Protein AF-A0A7J7MX94-F1 (afdb_monomer_lite)

InterPro domains:
  IPR004367 Cyclin, C-terminal domain [PF02984] (16-110)
  IPR004367 Cyclin, C-terminal domain [SM01332] (16-126)

Organism: NCBI:txid39325

pLDDT: mean 78.27, std 12.72, range [40.66, 96.75]

Sequence (127 aa):
MKLLVLSTLKWRMRVVTPFTFMDYFFRKNNDDLPPPSSQISRLVEFILRLTRGIEYLEFKPSEIAAAVSISVIRETNLDKYEPYFIKNVQKERVFKYLELIHELQRSAAVQSVPQNPIEVLDVSCLS

Foldseek 3Di:
DVVVVCVVCVVPPPDDALVNCQLVLQCLVVVNDGDDPVLVVQLVVLSVLLVVDPVSVVDDSPLSSNLSSCVSVVDPPCVSCVVVCVPPNPPVSSVVVNVVSVVSVVVVVVDPDDPDPVSVVVNVVVD

Structure (mmCIF, N/CA/C/O backbone):
data_AF-A0A7J7MX94-F1
#
_entry.id   AF-A0A7J7MX94-F1
#
loop_
_atom_site.group_PDB
_atom_site.id
_atom_site.type_symbol
_atom_site.label_atom_id
_atom_site.label_alt_id
_atom_site.label_comp_id
_atom_site.label_asym_id
_atom_site.label_entity_id
_atom_site.label_seq_id
_atom_site.pdbx_PDB_ins_code
_atom_site.Cartn_x
_atom_site.Cartn_y
_atom_site.Cartn_z
_atom_site.occupancy
_atom_site.B_iso_or_equiv
_atom_site.auth_seq_id
_atom_site.auth_comp_id
_atom_site.auth_asym_id
_atom_site.auth_atom_id
_atom_site.pdbx_PDB_model_num
ATOM 1 N N . MET A 1 1 ? -25.056 -8.249 11.667 1.00 88.38 1 MET A N 1
ATOM 2 C CA . MET A 1 1 ? -23.690 -7.745 11.384 1.00 88.38 1 MET A CA 1
ATOM 3 C C . MET A 1 1 ? -23.518 -7.188 9.965 1.00 88.38 1 MET A C 1
ATOM 5 O O . MET A 1 1 ? -23.111 -6.043 9.860 1.00 88.38 1 MET A O 1
ATOM 9 N N . LYS A 1 2 ? -23.875 -7.903 8.879 1.00 93.69 2 LYS A N 1
ATOM 10 C CA . LYS A 1 2 ? -23.723 -7.395 7.488 1.00 93.69 2 LYS A CA 1
ATOM 11 C C . LYS A 1 2 ? -24.360 -6.014 7.239 1.00 93.69 2 LYS A C 1
ATOM 13 O O . LYS A 1 2 ? -23.679 -5.108 6.777 1.00 93.69 2 LYS A O 1
ATOM 18 N N . LEU A 1 3 ? -25.636 -5.838 7.593 1.00 95.81 3 LEU A N 1
ATOM 19 C CA . LEU A 1 3 ? -26.350 -4.562 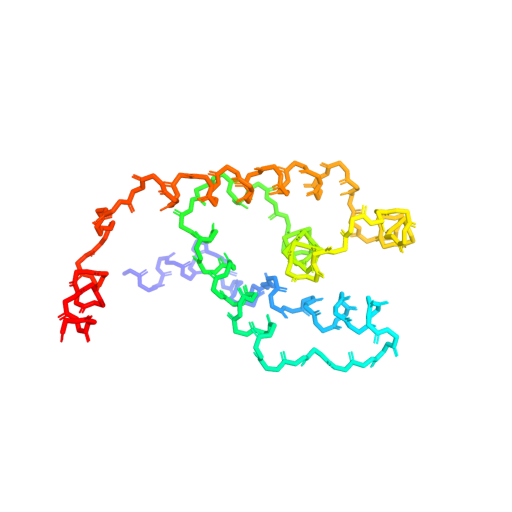7.412 1.00 95.81 3 LEU A CA 1
ATOM 20 C C . LEU A 1 3 ? -25.749 -3.408 8.224 1.00 95.81 3 LEU A C 1
ATOM 22 O O . LEU A 1 3 ? -25.738 -2.286 7.736 1.00 95.81 3 LEU A O 1
ATOM 26 N N . LEU A 1 4 ? -25.218 -3.693 9.417 1.00 96.75 4 LEU A N 1
ATOM 27 C CA . LEU A 1 4 ? -24.551 -2.697 10.259 1.00 96.75 4 LEU A CA 1
ATOM 28 C C . LEU A 1 4 ? -23.264 -2.189 9.597 1.00 96.75 4 LEU A C 1
ATOM 30 O O . LEU A 1 4 ? -23.039 -0.992 9.539 1.00 96.75 4 LEU A O 1
ATOM 34 N N . VAL A 1 5 ? -22.450 -3.082 9.027 1.00 94.81 5 VAL A N 1
ATOM 35 C CA . VAL A 1 5 ? -21.238 -2.681 8.289 1.00 94.81 5 VAL A CA 1
ATOM 36 C C . VAL A 1 5 ? -21.598 -1.832 7.066 1.00 94.81 5 VAL A C 1
ATOM 38 O O . VAL A 1 5 ? -21.006 -0.777 6.849 1.00 94.81 5 VAL A O 1
ATOM 41 N N . LEU A 1 6 ? -22.600 -2.257 6.288 1.00 95.81 6 LEU A N 1
ATOM 42 C CA . LEU A 1 6 ? -23.056 -1.525 5.101 1.00 95.81 6 LEU A CA 1
ATOM 43 C C . LEU A 1 6 ? -23.609 -0.141 5.455 1.00 95.81 6 LEU A C 1
ATOM 45 O O . LEU A 1 6 ? -23.285 0.833 4.775 1.00 95.81 6 LEU A O 1
ATOM 49 N N . SER A 1 7 ? -24.402 -0.034 6.522 1.00 95.88 7 SER A N 1
ATOM 50 C CA . SER A 1 7 ? -24.944 1.247 6.972 1.00 95.88 7 SER A CA 1
ATOM 51 C C . SER A 1 7 ? -23.851 2.167 7.521 1.00 95.88 7 SER A C 1
ATOM 53 O O . SER A 1 7 ? -23.809 3.334 7.132 1.00 95.88 7 SER A O 1
ATOM 55 N N . THR A 1 8 ? -22.912 1.651 8.326 1.00 96.62 8 THR A N 1
ATOM 56 C CA . THR A 1 8 ? -21.757 2.410 8.839 1.00 96.62 8 THR A CA 1
ATOM 57 C C . THR A 1 8 ? -20.884 2.953 7.707 1.00 96.62 8 THR A C 1
ATOM 59 O O . THR A 1 8 ? -20.514 4.126 7.721 1.00 96.62 8 THR A O 1
ATOM 62 N N . LEU A 1 9 ? -20.609 2.144 6.678 1.00 94.00 9 LEU A N 1
ATOM 63 C CA . LEU A 1 9 ? -19.861 2.570 5.489 1.00 94.00 9 LEU A CA 1
ATOM 64 C C . LEU A 1 9 ? -20.695 3.418 4.515 1.00 94.00 9 LEU A C 1
ATOM 66 O O . LEU A 1 9 ? -20.195 3.804 3.457 1.00 94.00 9 LEU A O 1
ATOM 70 N N . LYS A 1 10 ? -21.964 3.713 4.829 1.00 96.19 10 LYS A N 1
ATOM 71 C CA . LYS A 1 10 ? -22.902 4.432 3.949 1.00 96.19 10 LYS A CA 1
ATOM 72 C C . LYS A 1 10 ? -22.985 3.801 2.555 1.00 96.19 10 LYS A C 1
ATOM 74 O O . LYS A 1 10 ? -23.015 4.509 1.551 1.00 96.19 10 LYS A O 1
ATOM 79 N N . TRP A 1 11 ? -22.954 2.469 2.501 1.00 94.88 11 TRP A N 1
ATOM 80 C CA . TRP A 1 11 ? -22.959 1.661 1.277 1.00 94.88 11 TRP A CA 1
ATOM 81 C C . TRP A 1 11 ? -21.780 1.922 0.321 1.00 94.88 11 TRP A C 1
ATOM 83 O O . TRP A 1 11 ? -21.799 1.488 -0.832 1.00 94.88 11 TRP A O 1
ATOM 93 N N . ARG A 1 12 ? -20.709 2.580 0.786 1.00 93.38 12 ARG A N 1
ATOM 94 C CA . ARG A 1 12 ? -19.496 2.861 0.000 1.00 93.38 12 ARG A CA 1
ATOM 95 C C . ARG A 1 12 ? -18.588 1.632 -0.071 1.00 93.38 12 ARG A C 1
ATOM 97 O O . ARG A 1 12 ? -17.506 1.605 0.499 1.00 93.38 12 ARG A O 1
ATOM 104 N N . MET A 1 13 ? -19.036 0.614 -0.800 1.00 90.75 13 MET A N 1
ATOM 105 C CA . MET A 1 13 ? -18.325 -0.666 -0.947 1.00 90.75 13 MET A CA 1
ATOM 106 C C . MET A 1 13 ? -17.208 -0.640 -1.998 1.00 90.75 13 MET A C 1
ATOM 108 O O . MET A 1 13 ? -16.427 -1.581 -2.098 1.00 90.75 13 MET A O 1
ATOM 112 N N . ARG A 1 14 ? -17.117 0.436 -2.788 1.00 89.12 14 ARG A N 1
ATOM 113 C CA . ARG A 1 14 ? -16.042 0.650 -3.765 1.00 89.12 14 ARG A CA 1
ATOM 114 C C . ARG A 1 14 ? -14.878 1.378 -3.102 1.00 89.12 14 ARG A C 1
ATOM 116 O O . ARG A 1 14 ? -14.735 2.589 -3.251 1.00 89.12 14 ARG A O 1
ATOM 123 N N . VAL A 1 15 ? -14.084 0.639 -2.337 1.00 86.88 15 VAL A N 1
ATOM 124 C CA . VAL A 1 15 ? -12.868 1.170 -1.714 1.00 86.88 15 VAL A CA 1
ATOM 125 C C . VAL A 1 15 ? -11.712 1.055 -2.701 1.00 86.88 15 VAL A C 1
ATOM 127 O O . VAL A 1 15 ? -11.507 0.009 -3.316 1.00 86.88 15 VAL A O 1
ATOM 130 N N . VAL A 1 16 ? -10.960 2.142 -2.860 1.00 90.50 16 VAL A N 1
ATOM 131 C CA . VAL A 1 16 ? -9.706 2.128 -3.617 1.00 90.50 16 VAL A CA 1
ATOM 132 C C . VAL A 1 16 ? -8.643 1.469 -2.748 1.00 90.50 16 VAL A C 1
ATOM 134 O O . VAL A 1 16 ? -8.478 1.835 -1.587 1.00 90.50 16 VAL A O 1
ATOM 137 N N . THR A 1 17 ? -7.923 0.502 -3.303 1.00 90.62 17 THR A N 1
ATOM 138 C CA . THR A 1 17 ? -6.873 -0.232 -2.589 1.00 90.62 17 THR A CA 1
ATOM 139 C C . THR A 1 17 ? -5.507 0.098 -3.190 1.00 90.62 17 THR A C 1
ATOM 141 O O . THR A 1 17 ? -5.448 0.605 -4.315 1.00 90.62 17 THR A O 1
ATOM 144 N N . PRO A 1 18 ? -4.387 -0.171 -2.491 1.00 90.69 18 PRO A N 1
ATOM 145 C CA . PRO A 1 18 ? -3.066 0.103 -3.057 1.00 90.69 18 PRO A CA 1
ATOM 146 C C . PRO A 1 18 ? -2.833 -0.662 -4.371 1.00 90.69 18 PRO A C 1
ATOM 148 O O . PRO A 1 18 ? -2.151 -0.167 -5.267 1.00 90.69 18 PRO A O 1
ATOM 151 N N . PHE A 1 19 ? -3.499 -1.814 -4.543 1.00 89.38 19 PHE A N 1
ATOM 152 C CA . PHE A 1 19 ? -3.470 -2.604 -5.774 1.00 89.38 19 PHE A CA 1
ATOM 153 C C . PHE A 1 19 ? -3.915 -1.814 -7.014 1.00 89.38 19 PHE A C 1
ATOM 155 O O . PHE A 1 19 ? -3.405 -2.059 -8.102 1.00 89.38 19 PHE A O 1
ATOM 162 N N . THR A 1 20 ? -4.800 -0.824 -6.858 1.00 90.06 20 THR A N 1
ATOM 163 C CA . THR A 1 20 ? -5.272 0.026 -7.963 1.00 90.06 20 THR A CA 1
ATOM 164 C C . THR A 1 20 ? -4.161 0.886 -8.574 1.00 90.06 20 THR A C 1
ATOM 166 O O . THR A 1 20 ? -4.231 1.223 -9.751 1.00 90.06 20 THR A O 1
ATOM 169 N N . PHE A 1 21 ? -3.130 1.236 -7.802 1.00 87.88 21 PHE A N 1
ATOM 170 C CA . PHE A 1 21 ? -2.055 2.129 -8.247 1.00 87.88 21 PHE A CA 1
ATOM 171 C C . PHE A 1 21 ? -0.769 1.399 -8.645 1.00 87.88 21 PHE A C 1
ATOM 173 O O . PHE A 1 21 ? 0.151 2.021 -9.170 1.00 87.88 21 PHE A O 1
ATOM 180 N N . MET A 1 22 ? -0.689 0.091 -8.402 1.00 83.75 22 MET A N 1
ATOM 181 C CA . MET A 1 22 ? 0.529 -0.684 -8.626 1.00 83.75 22 MET A CA 1
ATOM 182 C C . MET A 1 22 ? 1.039 -0.625 -10.060 1.00 83.75 22 MET A C 1
ATOM 184 O O . MET A 1 22 ? 2.222 -0.381 -10.263 1.00 83.75 22 MET A O 1
ATOM 188 N N . ASP A 1 23 ? 0.167 -0.856 -11.043 1.00 82.56 23 ASP A N 1
ATOM 189 C CA . ASP A 1 23 ? 0.571 -0.915 -12.453 1.00 82.56 23 ASP A CA 1
ATOM 190 C C . ASP A 1 23 ? 1.175 0.421 -12.908 1.00 82.56 23 ASP A C 1
ATOM 192 O O . ASP A 1 23 ? 2.214 0.442 -13.564 1.00 82.56 23 ASP A O 1
ATOM 196 N N . TYR A 1 24 ? 0.593 1.537 -12.451 1.00 84.94 24 TYR A N 1
ATOM 197 C CA . TYR A 1 24 ? 1.127 2.876 -12.692 1.00 84.94 24 TYR A CA 1
ATOM 198 C C . TYR A 1 24 ? 2.545 3.028 -12.136 1.00 84.94 24 TYR A C 1
ATOM 200 O O . TYR A 1 24 ? 3.447 3.426 -12.869 1.00 84.94 24 TYR A O 1
ATOM 208 N N . PHE A 1 25 ? 2.754 2.705 -10.855 1.00 81.62 25 PHE A N 1
ATOM 209 C CA . PHE A 1 25 ? 4.071 2.861 -10.244 1.00 81.62 25 PHE A CA 1
ATOM 210 C C . PHE A 1 25 ? 5.086 1.891 -10.853 1.00 81.62 25 PHE A C 1
ATOM 212 O O . PHE A 1 25 ? 6.185 2.313 -11.181 1.00 81.62 25 PHE A O 1
ATOM 219 N N . PHE A 1 26 ? 4.730 0.632 -11.102 1.00 77.75 26 PHE A N 1
ATOM 220 C CA . PHE A 1 26 ? 5.652 -0.338 -11.691 1.00 77.75 26 PHE A CA 1
ATOM 221 C C . PHE A 1 26 ? 6.094 0.009 -13.107 1.00 77.75 26 PHE A C 1
ATOM 223 O O . PHE A 1 26 ? 7.293 -0.010 -13.370 1.00 77.75 26 PHE A O 1
ATOM 230 N N . ARG A 1 27 ? 5.158 0.319 -14.010 1.00 79.06 27 ARG A N 1
ATOM 231 C CA . ARG A 1 27 ? 5.492 0.654 -15.402 1.00 79.06 27 ARG A CA 1
ATOM 232 C C . ARG A 1 27 ? 6.381 1.873 -15.461 1.00 79.06 27 ARG A C 1
ATOM 234 O O . ARG A 1 27 ? 7.437 1.856 -16.079 1.00 79.06 27 ARG A O 1
ATOM 241 N N . LYS A 1 28 ? 5.994 2.905 -14.723 1.00 76.56 28 LYS A N 1
ATOM 242 C CA . LYS A 1 28 ? 6.730 4.157 -14.701 1.00 76.56 28 LYS A CA 1
ATOM 243 C C . LYS A 1 28 ? 8.161 3.962 -14.161 1.00 76.56 28 LYS A C 1
ATOM 245 O O . LYS A 1 28 ? 9.074 4.635 -14.632 1.00 76.56 28 LYS A O 1
ATOM 250 N N . ASN A 1 29 ? 8.370 2.992 -13.263 1.00 69.69 29 ASN A N 1
ATOM 251 C CA . ASN A 1 29 ? 9.682 2.655 -12.699 1.00 69.69 29 ASN A CA 1
ATOM 252 C C . ASN A 1 29 ? 10.555 1.750 -13.592 1.00 69.69 29 ASN A C 1
ATOM 254 O O . ASN A 1 29 ? 11.780 1.792 -13.455 1.00 69.69 29 ASN A O 1
ATOM 258 N N . ASN A 1 30 ? 9.938 0.938 -14.457 1.00 71.75 30 ASN A N 1
ATOM 259 C CA . ASN A 1 30 ? 10.579 -0.106 -15.266 1.00 71.75 30 ASN A CA 1
ATOM 260 C C . ASN A 1 30 ? 10.496 0.190 -16.779 1.00 71.75 30 ASN A C 1
ATOM 262 O O . ASN A 1 30 ? 10.237 -0.722 -17.558 1.00 71.75 30 ASN A O 1
ATOM 266 N N . ASP A 1 31 ? 10.664 1.445 -17.205 1.00 74.88 31 ASP A N 1
ATOM 267 C CA . ASP A 1 31 ? 10.634 1.838 -18.629 1.00 74.88 31 ASP A CA 1
ATOM 268 C C . ASP A 1 31 ? 9.385 1.326 -19.382 1.00 74.88 31 ASP A C 1
ATOM 270 O O . ASP A 1 31 ? 9.456 0.792 -20.487 1.00 74.88 31 ASP A O 1
ATOM 274 N N . ASP A 1 32 ? 8.224 1.448 -18.736 1.00 76.44 32 ASP A N 1
ATOM 275 C CA . ASP A 1 32 ? 6.902 0.987 -19.180 1.00 76.44 32 ASP A CA 1
ATOM 276 C C . ASP A 1 32 ? 6.734 -0.538 -19.339 1.00 76.44 32 ASP A C 1
ATOM 278 O O . ASP A 1 32 ? 5.660 -1.019 -19.733 1.00 76.44 32 ASP A O 1
ATOM 282 N N . LEU A 1 33 ? 7.737 -1.322 -18.931 1.00 78.69 33 LEU A N 1
ATOM 283 C CA . LEU A 1 33 ? 7.646 -2.776 -18.874 1.00 78.69 33 LEU A CA 1
ATOM 284 C C . LEU A 1 33 ? 6.744 -3.228 -17.715 1.00 78.69 33 LEU A C 1
ATOM 286 O O . LEU A 1 33 ? 6.776 -2.659 -16.617 1.00 78.69 33 LEU A O 1
ATOM 290 N N . PRO A 1 34 ? 5.932 -4.278 -17.928 1.00 75.75 34 PRO A N 1
ATOM 291 C CA . PRO A 1 34 ? 5.153 -4.868 -16.853 1.00 75.75 34 PRO A CA 1
ATOM 292 C C . PRO A 1 34 ? 6.081 -5.511 -15.807 1.00 75.75 34 PRO A C 1
ATOM 294 O O . PRO A 1 34 ? 7.123 -6.068 -16.164 1.00 75.75 34 PRO A O 1
ATOM 297 N N . PRO A 1 35 ? 5.705 -5.490 -14.518 1.00 75.12 35 PRO A N 1
ATOM 298 C CA . PRO A 1 35 ? 6.492 -6.146 -13.485 1.00 75.12 35 PRO A CA 1
ATOM 299 C C . PRO A 1 35 ? 6.510 -7.673 -13.688 1.00 75.12 35 PRO A C 1
ATOM 301 O O . PRO A 1 35 ? 5.483 -8.259 -14.045 1.00 75.12 35 PRO A O 1
ATOM 304 N N . PRO A 1 36 ? 7.639 -8.353 -13.409 1.00 81.88 36 PRO A N 1
ATOM 305 C CA . PRO A 1 36 ? 7.683 -9.806 -13.330 1.00 81.88 36 PRO A CA 1
ATOM 306 C C . PRO A 1 36 ? 6.687 -10.327 -12.287 1.00 81.88 36 PRO A C 1
ATOM 308 O O . PRO A 1 36 ? 6.472 -9.703 -11.243 1.00 81.88 36 PRO A O 1
ATOM 311 N N . SER A 1 37 ? 6.147 -11.527 -12.511 1.00 82.69 37 SER A N 1
ATOM 312 C CA . SER A 1 37 ? 5.211 -12.177 -11.580 1.00 82.69 37 SER A CA 1
ATOM 313 C C . SER A 1 37 ? 5.770 -12.304 -10.158 1.00 82.69 37 SER A C 1
ATOM 315 O O . SER A 1 37 ? 5.039 -12.112 -9.191 1.00 82.69 37 SER A O 1
ATOM 317 N N . SER A 1 38 ? 7.077 -12.539 -10.013 1.00 82.62 38 SER A N 1
ATOM 318 C CA . SER A 1 38 ? 7.759 -12.605 -8.715 1.00 82.62 38 SER A CA 1
ATOM 319 C C . SER A 1 38 ? 7.723 -11.280 -7.943 1.00 82.62 38 SER A C 1
ATOM 321 O O . SER A 1 38 ? 7.568 -11.287 -6.721 1.00 82.62 38 SER A O 1
ATOM 323 N N . GLN A 1 39 ? 7.819 -10.139 -8.634 1.00 81.25 39 GLN A N 1
ATOM 324 C CA . GLN A 1 39 ? 7.702 -8.818 -8.010 1.00 81.25 39 GLN A CA 1
ATOM 325 C C . GLN A 1 39 ? 6.262 -8.528 -7.592 1.00 81.25 39 GLN A C 1
ATOM 327 O O . GLN A 1 39 ? 6.051 -7.995 -6.504 1.00 81.25 39 GLN A O 1
ATOM 332 N N . ILE A 1 40 ? 5.279 -8.928 -8.407 1.00 83.44 40 ILE A N 1
ATOM 333 C CA . ILE A 1 40 ? 3.858 -8.807 -8.057 1.00 83.44 40 ILE A CA 1
ATOM 334 C C . ILE A 1 40 ? 3.557 -9.618 -6.794 1.00 83.44 40 ILE A C 1
ATOM 336 O O . ILE A 1 40 ? 2.995 -9.068 -5.851 1.00 83.44 40 ILE A O 1
ATOM 340 N N . SER A 1 41 ? 3.968 -10.889 -6.732 1.00 84.62 41 SER A N 1
ATOM 341 C CA . SER A 1 41 ? 3.735 -11.741 -5.557 1.00 84.62 41 SER A CA 1
ATOM 342 C C . SER A 1 41 ? 4.348 -11.148 -4.291 1.00 84.62 41 SER A C 1
ATOM 344 O O . SER A 1 41 ? 3.678 -11.051 -3.264 1.00 84.62 41 SER A O 1
ATOM 346 N N . ARG A 1 42 ? 5.597 -10.675 -4.377 1.00 83.12 42 ARG A N 1
ATOM 347 C CA . ARG A 1 42 ? 6.284 -10.035 -3.250 1.00 83.12 42 ARG A CA 1
ATOM 348 C C . ARG A 1 42 ? 5.587 -8.748 -2.816 1.00 83.12 42 ARG A C 1
ATOM 350 O O . ARG A 1 42 ? 5.493 -8.469 -1.626 1.00 83.12 42 ARG A O 1
ATOM 357 N N . LEU A 1 43 ? 5.072 -7.972 -3.765 1.00 85.12 43 LEU A N 1
ATOM 358 C CA . LEU A 1 43 ? 4.320 -6.762 -3.463 1.00 85.12 43 LEU A CA 1
ATOM 359 C C . LEU A 1 43 ? 3.004 -7.088 -2.741 1.00 85.12 43 LEU A C 1
ATOM 361 O O . LEU A 1 43 ? 2.707 -6.489 -1.707 1.00 85.12 43 LEU A O 1
ATOM 365 N N . VAL A 1 44 ? 2.239 -8.052 -3.257 1.00 87.38 44 VAL A N 1
ATOM 366 C CA . VAL A 1 44 ? 0.988 -8.518 -2.640 1.00 87.38 44 VAL A CA 1
ATOM 367 C C . VAL A 1 44 ? 1.244 -8.966 -1.202 1.00 87.38 44 VAL A C 1
ATOM 369 O O . VAL A 1 44 ? 0.520 -8.544 -0.303 1.00 87.38 44 VAL A O 1
ATOM 372 N N . GLU A 1 45 ? 2.300 -9.749 -0.970 1.00 85.06 45 GLU A N 1
ATOM 373 C CA . GLU A 1 45 ? 2.707 -10.169 0.372 1.00 85.06 45 GLU A CA 1
ATOM 374 C C . GLU A 1 45 ? 2.972 -8.962 1.285 1.00 85.06 45 GLU A C 1
ATOM 376 O O . GLU A 1 45 ? 2.437 -8.901 2.393 1.00 85.06 45 GLU A O 1
ATOM 381 N N . PHE A 1 46 ? 3.728 -7.963 0.810 1.00 83.44 46 PHE A N 1
ATOM 382 C CA . PHE A 1 46 ? 3.985 -6.744 1.578 1.00 83.44 46 PHE A CA 1
ATOM 383 C C . PHE A 1 46 ? 2.697 -6.017 1.952 1.00 83.44 46 PHE A C 1
ATOM 385 O O . PHE A 1 46 ? 2.494 -5.732 3.130 1.00 83.44 46 PHE A O 1
ATOM 392 N N . ILE A 1 47 ? 1.801 -5.755 0.994 1.00 87.38 47 ILE A N 1
ATOM 393 C CA . ILE A 1 47 ? 0.531 -5.074 1.292 1.00 87.38 47 ILE A CA 1
ATOM 394 C C . ILE A 1 47 ? -0.266 -5.867 2.329 1.00 87.38 47 ILE A C 1
ATOM 396 O O . ILE A 1 47 ? -0.761 -5.280 3.287 1.00 87.38 47 ILE A O 1
ATOM 400 N N . LEU A 1 48 ? -0.378 -7.188 2.175 1.00 85.69 48 LEU A N 1
ATOM 401 C CA . LEU A 1 48 ? -1.150 -8.017 3.101 1.00 85.69 48 LEU A CA 1
ATOM 402 C C . LEU A 1 48 ? -0.573 -7.985 4.520 1.00 85.69 48 LEU A C 1
ATOM 404 O O . LEU A 1 48 ? -1.329 -7.863 5.485 1.00 85.69 48 LEU A O 1
ATOM 408 N N . ARG A 1 49 ? 0.754 -8.022 4.667 1.00 80.31 49 ARG A N 1
ATOM 409 C CA . ARG A 1 49 ? 1.411 -7.903 5.978 1.00 80.31 49 ARG A CA 1
ATOM 410 C C . ARG A 1 49 ? 1.158 -6.536 6.610 1.00 80.31 49 ARG A C 1
ATOM 412 O O . ARG A 1 49 ? 0.857 -6.464 7.797 1.00 80.31 49 ARG A O 1
ATOM 419 N N . LEU A 1 50 ? 1.188 -5.478 5.807 1.00 76.00 50 LEU A N 1
ATOM 420 C CA . LEU A 1 50 ? 0.951 -4.105 6.253 1.00 76.00 50 LEU A CA 1
ATOM 421 C C . LEU A 1 50 ? -0.532 -3.834 6.555 1.00 76.00 50 LEU A C 1
ATOM 423 O O . LEU A 1 50 ? -0.848 -2.993 7.378 1.00 76.00 50 LEU A O 1
ATOM 427 N N . THR A 1 51 ? -1.488 -4.571 5.984 1.00 74.56 51 THR A N 1
ATOM 428 C CA . THR A 1 51 ? -2.911 -4.400 6.355 1.00 74.56 51 THR A CA 1
ATOM 429 C C . THR A 1 51 ? -3.258 -4.869 7.775 1.00 74.56 51 THR A C 1
ATOM 431 O O . THR A 1 51 ? -4.389 -4.675 8.216 1.00 74.56 51 THR A O 1
ATOM 434 N N . ARG A 1 52 ? -2.310 -5.479 8.501 1.00 75.38 52 ARG A N 1
ATOM 435 C CA . ARG A 1 52 ? -2.530 -6.012 9.855 1.00 75.38 52 ARG A CA 1
ATOM 436 C C . ARG A 1 52 ? -2.409 -4.961 10.965 1.00 75.38 52 ARG A C 1
ATOM 438 O O . ARG A 1 52 ? -2.958 -5.182 12.040 1.00 75.38 52 ARG A O 1
ATOM 445 N N . GLY A 1 53 ? -1.723 -3.845 10.719 1.00 78.25 53 GLY A N 1
ATOM 446 C CA . GLY A 1 53 ? -1.533 -2.780 11.708 1.00 78.25 53 GLY A CA 1
ATOM 447 C C . GLY A 1 53 ? -2.456 -1.580 11.494 1.00 78.25 53 GLY A C 1
ATOM 448 O O . GLY A 1 53 ? -2.813 -1.229 10.367 1.00 78.25 53 GLY A O 1
ATOM 449 N N . ILE A 1 54 ? -2.838 -0.921 12.584 1.00 82.69 54 ILE A N 1
ATOM 450 C CA . ILE A 1 54 ? -3.640 0.312 12.530 1.00 82.69 54 ILE A CA 1
ATOM 451 C C . ILE A 1 54 ? -2.795 1.524 12.122 1.00 82.69 54 ILE A C 1
ATOM 453 O O . ILE A 1 54 ? -3.321 2.481 11.559 1.00 82.69 54 ILE A O 1
ATOM 457 N N . GLU A 1 55 ? -1.485 1.464 12.351 1.00 80.56 55 GLU A N 1
ATOM 458 C CA . GLU A 1 55 ? -0.495 2.475 11.990 1.00 80.56 55 GLU A CA 1
ATOM 459 C C . GLU A 1 55 ? -0.460 2.740 10.477 1.00 80.56 55 GLU A C 1
ATOM 461 O O . GLU A 1 55 ? -0.199 3.857 10.035 1.00 80.56 55 GLU A O 1
ATOM 466 N N . TYR A 1 56 ? -0.826 1.743 9.669 1.00 80.88 56 TYR A N 1
ATOM 467 C CA . TYR A 1 56 ? -0.844 1.858 8.214 1.00 80.88 56 TYR A CA 1
ATOM 468 C C . TYR A 1 56 ? -2.127 2.512 7.678 1.00 80.88 56 TYR A C 1
ATOM 470 O O . TYR A 1 56 ? -2.148 2.950 6.528 1.00 80.88 56 TYR A O 1
ATOM 478 N N . LEU A 1 57 ? -3.180 2.641 8.500 1.00 84.75 57 LEU A N 1
ATOM 479 C CA . LEU A 1 57 ? -4.432 3.316 8.121 1.00 84.75 57 LEU A CA 1
ATOM 480 C C . LEU A 1 57 ? -4.270 4.835 7.992 1.00 84.75 57 LEU A C 1
ATOM 482 O O . LEU A 1 57 ? -5.115 5.491 7.384 1.00 84.75 57 LEU A O 1
ATOM 486 N N . GLU A 1 58 ? -3.185 5.399 8.532 1.00 88.69 58 GLU A N 1
ATOM 487 C CA . GLU A 1 58 ? -2.850 6.811 8.353 1.00 88.69 58 GLU A CA 1
ATOM 488 C C . GLU A 1 58 ? -2.550 7.137 6.879 1.00 88.69 58 GLU A C 1
ATOM 490 O O . GLU A 1 58 ? -2.660 8.296 6.477 1.00 88.69 58 GLU A O 1
ATOM 495 N N . PHE A 1 59 ? -2.178 6.146 6.061 1.00 90.12 59 PHE A N 1
ATOM 496 C CA . PHE A 1 59 ? -1.670 6.329 4.701 1.00 90.12 59 PHE A CA 1
ATOM 497 C C . PHE A 1 59 ? -2.738 6.124 3.625 1.00 90.12 59 PHE A C 1
ATOM 499 O O . PHE A 1 59 ? -3.606 5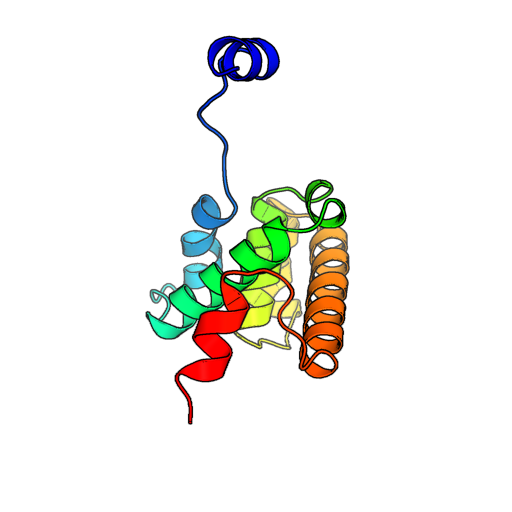.256 3.712 1.00 90.12 59 PHE A O 1
ATOM 506 N N . LYS A 1 60 ? -2.676 6.932 2.564 1.00 90.62 60 LYS A N 1
ATOM 507 C CA . LYS A 1 60 ? -3.546 6.785 1.398 1.00 90.62 60 LYS A CA 1
ATOM 508 C C . LYS A 1 60 ? -3.103 5.569 0.586 1.00 90.62 60 LYS A C 1
ATOM 510 O O . LYS A 1 60 ? -1.903 5.329 0.454 1.00 90.62 60 LYS A O 1
ATOM 515 N N . PRO A 1 61 ? -4.034 4.875 -0.088 1.00 90.12 61 PRO A N 1
ATOM 516 C CA . PRO A 1 61 ? -3.691 3.756 -0.960 1.00 90.12 61 PRO A CA 1
ATOM 517 C C . PRO A 1 61 ? -2.610 4.069 -2.012 1.00 90.12 61 PRO A C 1
ATOM 519 O O . PRO A 1 61 ? -1.794 3.203 -2.315 1.00 90.12 61 PRO A O 1
ATOM 522 N N . SER A 1 62 ? -2.564 5.298 -2.541 1.00 90.88 62 SER A N 1
ATOM 523 C CA . SER A 1 62 ? -1.541 5.733 -3.503 1.00 90.88 62 SER A CA 1
ATOM 524 C C . SER A 1 62 ? -0.146 5.888 -2.888 1.00 90.88 62 SER A C 1
ATOM 526 O O . SER A 1 62 ? 0.839 5.539 -3.529 1.00 90.88 62 SER A O 1
ATOM 528 N N . GLU A 1 63 ? -0.056 6.375 -1.648 1.00 90.75 63 GLU A N 1
ATOM 529 C CA . GLU A 1 63 ? 1.206 6.509 -0.904 1.00 90.75 63 GLU A CA 1
ATOM 530 C C . GLU A 1 63 ? 1.774 5.133 -0.555 1.00 90.75 63 GLU A C 1
ATOM 532 O O . GLU A 1 63 ? 2.957 4.882 -0.774 1.00 90.75 63 GLU A O 1
ATOM 537 N N . ILE A 1 64 ? 0.909 4.219 -0.101 1.00 90.69 64 ILE A N 1
ATOM 538 C CA . ILE A 1 64 ? 1.268 2.823 0.174 1.00 90.69 64 ILE A CA 1
ATOM 539 C C . ILE A 1 64 ? 1.806 2.163 -1.098 1.00 90.69 64 ILE A C 1
ATOM 541 O O . ILE A 1 64 ? 2.881 1.571 -1.088 1.00 90.69 64 ILE A O 1
ATOM 545 N N . ALA A 1 65 ? 1.090 2.293 -2.218 1.00 89.31 65 ALA A N 1
ATOM 546 C CA . ALA A 1 65 ? 1.510 1.700 -3.483 1.00 89.31 65 ALA A CA 1
ATOM 547 C C . ALA A 1 65 ? 2.868 2.237 -3.961 1.00 89.31 65 ALA A C 1
ATOM 549 O O . ALA A 1 65 ? 3.704 1.451 -4.407 1.00 89.31 65 ALA A O 1
ATOM 550 N N . ALA A 1 66 ? 3.111 3.545 -3.832 1.00 88.69 66 ALA A N 1
ATOM 551 C CA . ALA A 1 66 ? 4.393 4.155 -4.178 1.00 88.69 66 ALA A CA 1
ATOM 552 C C . ALA A 1 66 ? 5.535 3.598 -3.313 1.00 88.69 66 ALA A C 1
ATOM 554 O O . ALA A 1 66 ? 6.534 3.116 -3.847 1.00 88.69 66 ALA A O 1
ATOM 555 N N . ALA A 1 67 ? 5.359 3.600 -1.988 1.00 88.25 67 ALA A N 1
ATOM 556 C CA . ALA A 1 67 ? 6.362 3.127 -1.038 1.00 88.25 67 ALA A CA 1
ATOM 557 C C . ALA A 1 67 ? 6.708 1.647 -1.248 1.00 88.25 67 ALA A C 1
ATOM 559 O O . ALA A 1 67 ? 7.879 1.281 -1.347 1.00 88.25 67 ALA A O 1
ATOM 560 N N . VAL A 1 68 ? 5.696 0.785 -1.380 1.00 87.56 68 VAL A N 1
ATOM 561 C CA . VAL A 1 68 ? 5.939 -0.647 -1.585 1.00 87.56 68 VAL A CA 1
ATOM 562 C C . VAL A 1 68 ? 6.601 -0.897 -2.945 1.00 87.56 68 VAL A C 1
ATOM 564 O O . VAL A 1 68 ? 7.510 -1.720 -3.027 1.00 87.56 68 VAL A O 1
ATOM 567 N N . SER A 1 69 ? 6.228 -0.158 -3.996 1.00 84.81 69 SER A N 1
ATOM 568 C CA . SER A 1 69 ? 6.874 -0.283 -5.313 1.00 84.81 69 SER A CA 1
ATOM 569 C C . SER A 1 69 ? 8.366 0.061 -5.250 1.00 84.81 69 SER A C 1
ATOM 571 O O . SER A 1 69 ? 9.185 -0.697 -5.764 1.00 84.81 69 SER A O 1
ATOM 573 N N . ILE A 1 70 ? 8.733 1.150 -4.565 1.00 83.31 70 ILE A N 1
ATOM 574 C CA . ILE A 1 70 ? 10.136 1.533 -4.325 1.00 83.31 70 ILE A CA 1
ATOM 575 C C . ILE A 1 70 ? 10.870 0.425 -3.550 1.00 83.31 70 ILE A C 1
ATOM 577 O O . ILE A 1 70 ? 11.942 -0.022 -3.960 1.00 83.31 70 ILE A O 1
ATOM 581 N N . SER A 1 71 ? 10.259 -0.089 -2.477 1.00 82.75 71 SER A N 1
ATOM 582 C CA . SER A 1 71 ? 10.844 -1.141 -1.633 1.00 82.75 71 SER A CA 1
ATOM 583 C C . SER A 1 71 ? 11.085 -2.461 -2.385 1.00 82.75 71 SER A C 1
ATOM 585 O O . SER A 1 71 ? 12.121 -3.110 -2.215 1.00 82.75 71 SER A O 1
ATOM 587 N N . VAL A 1 72 ? 10.150 -2.868 -3.252 1.00 79.50 72 VAL A N 1
ATOM 588 C CA . VAL A 1 72 ? 10.239 -4.124 -4.018 1.00 79.50 72 VAL A CA 1
ATOM 589 C C . VAL A 1 72 ? 11.284 -4.039 -5.127 1.00 79.50 72 VAL A C 1
ATOM 591 O O . VAL A 1 72 ? 12.039 -4.999 -5.306 1.00 79.50 72 VAL A O 1
ATOM 594 N N . ILE A 1 73 ? 11.353 -2.903 -5.828 1.00 75.19 73 ILE A N 1
ATOM 595 C CA . ILE A 1 73 ? 12.310 -2.664 -6.920 1.00 75.19 73 ILE A CA 1
ATOM 596 C C . ILE A 1 73 ? 13.744 -2.509 -6.375 1.00 75.19 73 ILE A C 1
ATOM 598 O O . ILE A 1 73 ? 14.699 -2.715 -7.117 1.00 75.19 73 ILE A O 1
ATOM 602 N N . ARG A 1 74 ? 13.908 -2.265 -5.061 1.00 67.75 74 ARG A N 1
ATOM 603 C CA . ARG A 1 74 ? 15.203 -2.021 -4.392 1.00 67.75 74 ARG A CA 1
ATOM 604 C C . ARG A 1 74 ? 15.984 -0.862 -5.027 1.00 67.75 74 ARG A C 1
ATOM 606 O O . ARG A 1 74 ? 17.210 -0.843 -4.972 1.00 67.75 74 ARG A O 1
ATOM 613 N N . GLU A 1 75 ? 15.279 0.088 -5.631 1.00 65.38 75 GLU A N 1
ATOM 614 C CA . GLU A 1 75 ? 15.899 1.274 -6.213 1.00 65.38 75 GLU A CA 1
ATOM 615 C C . GLU A 1 75 ? 16.315 2.211 -5.080 1.00 65.38 75 GLU A C 1
ATOM 617 O O . GLU A 1 75 ? 15.493 2.640 -4.268 1.00 65.38 75 GLU A O 1
ATOM 622 N N . THR A 1 76 ? 17.607 2.506 -5.008 1.00 59.72 76 THR A N 1
ATOM 623 C CA . THR A 1 76 ? 18.179 3.401 -3.996 1.00 59.72 76 THR A CA 1
ATOM 624 C C . THR A 1 76 ? 18.230 4.844 -4.482 1.00 59.72 76 THR A C 1
ATOM 626 O O . THR A 1 76 ? 18.333 5.760 -3.665 1.00 59.72 76 THR A O 1
ATOM 629 N N . ASN A 1 77 ? 18.128 5.068 -5.798 1.00 65.94 77 ASN A N 1
ATOM 630 C CA . ASN A 1 77 ? 18.162 6.401 -6.376 1.00 65.94 77 ASN A CA 1
ATOM 631 C C . ASN A 1 77 ? 16.770 7.046 -6.371 1.00 65.94 77 ASN A C 1
ATOM 633 O O . ASN A 1 77 ? 16.006 6.993 -7.338 1.00 65.94 77 ASN A O 1
ATOM 637 N N . LEU A 1 78 ? 16.453 7.666 -5.237 1.00 66.62 78 LEU A N 1
ATOM 638 C CA . LEU A 1 78 ? 15.166 8.307 -4.980 1.00 66.62 78 LEU A CA 1
ATOM 639 C C . LEU A 1 78 ? 14.919 9.551 -5.848 1.00 66.62 78 LEU A C 1
ATOM 641 O O . LEU A 1 78 ? 13.763 9.934 -6.039 1.00 66.62 78 LEU A O 1
ATOM 645 N N . ASP A 1 79 ? 15.964 10.126 -6.447 1.00 68.56 79 ASP A N 1
ATOM 646 C CA . ASP A 1 79 ? 15.850 11.268 -7.361 1.00 68.56 79 ASP A CA 1
ATOM 647 C C . ASP A 1 79 ? 15.134 10.880 -8.662 1.00 68.56 79 ASP A C 1
ATOM 649 O O . ASP A 1 79 ? 14.450 11.704 -9.272 1.00 68.56 79 ASP A O 1
ATOM 653 N N . LYS A 1 80 ? 15.166 9.590 -9.032 1.00 69.75 80 LYS A N 1
ATOM 654 C CA . LYS A 1 80 ? 14.354 9.033 -10.127 1.00 69.75 80 LYS A CA 1
ATOM 655 C C . LYS A 1 80 ? 12.848 9.195 -9.865 1.00 69.75 80 LYS A C 1
ATOM 657 O O . LYS A 1 80 ? 12.065 9.194 -10.813 1.00 69.75 80 LYS A O 1
ATOM 662 N N . TYR A 1 81 ? 12.440 9.360 -8.602 1.00 67.31 81 TYR A N 1
ATOM 663 C CA . TYR A 1 81 ? 11.042 9.367 -8.162 1.00 67.31 81 TYR A CA 1
ATOM 664 C C . TYR A 1 81 ? 10.463 10.755 -7.846 1.00 67.31 81 TYR A C 1
ATOM 666 O O . TYR A 1 81 ? 9.254 10.876 -7.644 1.00 67.31 81 TYR A O 1
ATOM 674 N N . GLU A 1 82 ? 11.273 11.815 -7.875 1.00 68.19 82 GLU A N 1
ATOM 675 C CA . GLU A 1 82 ? 10.824 13.216 -7.766 1.00 68.19 82 GLU A CA 1
ATOM 676 C C . GLU A 1 82 ? 9.546 13.538 -8.574 1.00 68.19 82 GLU A C 1
ATOM 678 O O . GLU A 1 82 ? 8.559 13.995 -7.987 1.00 68.19 82 GLU A O 1
ATOM 683 N N . PRO A 1 83 ? 9.453 13.216 -9.882 1.00 66.56 83 PRO A N 1
ATOM 684 C CA . PRO A 1 83 ? 8.265 13.546 -10.676 1.00 66.56 83 PRO A CA 1
ATOM 685 C C . PRO A 1 83 ? 6.982 12.810 -10.244 1.00 66.56 83 PRO A C 1
ATOM 687 O O . PRO A 1 83 ? 5.880 13.232 -10.602 1.00 66.56 83 PRO A O 1
ATOM 690 N N . TYR A 1 84 ? 7.089 11.727 -9.470 1.00 65.44 84 TYR A N 1
ATOM 691 C CA . TYR A 1 84 ? 5.949 10.976 -8.935 1.00 65.44 84 TYR A CA 1
ATOM 692 C C . TYR A 1 84 ? 5.378 11.664 -7.700 1.00 65.44 84 TYR A C 1
ATOM 694 O O . TYR A 1 84 ? 4.155 11.711 -7.522 1.00 65.44 84 TYR A O 1
ATOM 702 N N . PHE A 1 85 ? 6.271 12.216 -6.875 1.00 68.44 85 PHE A N 1
ATOM 703 C CA . PHE A 1 85 ? 5.902 12.886 -5.640 1.00 68.44 85 PHE A CA 1
ATOM 704 C C . PHE A 1 85 ? 5.248 14.246 -5.903 1.00 68.44 85 PHE A C 1
ATOM 706 O O . PHE A 1 85 ? 4.236 14.598 -5.301 1.00 68.44 85 PHE A O 1
ATOM 713 N N . ILE A 1 86 ? 5.757 14.980 -6.894 1.00 58.31 86 ILE A N 1
ATOM 714 C CA . ILE A 1 86 ? 5.296 16.342 -7.197 1.00 58.31 86 ILE A CA 1
ATOM 715 C C . ILE A 1 86 ? 3.824 16.378 -7.653 1.00 58.31 86 ILE A C 1
ATOM 717 O O . ILE A 1 86 ? 3.136 17.373 -7.430 1.00 58.31 86 ILE A O 1
ATOM 721 N N . LYS A 1 87 ? 3.305 15.306 -8.274 1.00 65.25 87 LYS A N 1
ATOM 722 C CA . LYS A 1 87 ? 1.968 15.326 -8.895 1.00 65.25 87 LYS A CA 1
ATOM 723 C C . LYS A 1 87 ? 0.867 14.625 -8.095 1.00 65.25 87 LYS A C 1
ATOM 725 O O . LYS A 1 87 ? -0.271 15.083 -8.128 1.00 65.25 87 LYS A O 1
ATOM 730 N N . ASN A 1 88 ? 1.170 13.518 -7.410 1.00 67.31 88 ASN A N 1
ATOM 731 C CA . ASN A 1 88 ? 0.129 12.594 -6.930 1.00 67.31 88 ASN A CA 1
ATOM 732 C C . ASN A 1 88 ? 0.290 12.132 -5.471 1.00 67.31 88 ASN A C 1
ATOM 734 O O . ASN A 1 88 ? -0.677 11.635 -4.887 1.00 67.31 88 ASN A O 1
ATOM 738 N N . VAL A 1 89 ? 1.491 12.232 -4.890 1.00 81.75 89 VAL A N 1
ATOM 739 C CA . VAL A 1 89 ? 1.833 11.577 -3.618 1.00 81.75 89 VAL A CA 1
ATOM 740 C C . VAL A 1 89 ? 2.852 12.413 -2.846 1.00 81.75 89 VAL A C 1
ATOM 742 O O . VAL A 1 89 ? 3.928 12.670 -3.351 1.00 81.75 89 VAL A O 1
ATOM 745 N N . GLN A 1 90 ? 2.574 12.799 -1.603 1.00 85.50 90 GLN A N 1
ATOM 746 C CA . GLN A 1 90 ? 3.548 13.567 -0.815 1.00 85.50 90 GLN A CA 1
ATOM 747 C C . GLN A 1 90 ? 4.802 12.731 -0.530 1.00 85.50 90 GLN A C 1
ATOM 749 O O . GLN A 1 90 ? 4.700 11.595 -0.057 1.00 85.50 90 GLN A O 1
ATOM 754 N N . LYS A 1 91 ? 5.977 13.303 -0.804 1.00 85.19 91 LYS A N 1
ATOM 755 C CA . LYS A 1 91 ? 7.272 12.635 -0.650 1.00 85.19 91 LYS A CA 1
ATOM 756 C C . LYS A 1 91 ? 7.458 12.161 0.788 1.00 85.19 91 LYS A C 1
ATOM 758 O O . LYS A 1 91 ? 7.673 10.980 1.034 1.00 85.19 91 LYS A O 1
ATOM 763 N N . GLU A 1 92 ? 7.253 13.059 1.741 1.00 87.50 92 GLU A N 1
ATOM 764 C CA . GLU A 1 92 ? 7.450 12.853 3.179 1.00 87.50 92 GLU A CA 1
ATOM 765 C C . GLU A 1 92 ? 6.617 11.678 3.704 1.00 87.50 92 GLU A C 1
ATOM 767 O O . GLU A 1 92 ? 7.074 10.882 4.522 1.00 87.50 92 GLU A O 1
ATOM 772 N N . ARG A 1 93 ? 5.397 11.526 3.180 1.00 90.31 93 ARG A N 1
ATOM 773 C CA . ARG A 1 93 ? 4.481 10.432 3.525 1.00 90.31 93 ARG A CA 1
ATOM 774 C C . ARG A 1 93 ? 5.006 9.082 3.049 1.00 90.31 93 ARG A C 1
ATOM 776 O O . ARG A 1 93 ? 4.903 8.099 3.776 1.00 90.31 93 ARG A O 1
ATOM 783 N N . VAL A 1 94 ? 5.581 9.032 1.850 1.00 88.75 94 VAL A N 1
ATOM 784 C CA . VAL A 1 94 ? 6.184 7.808 1.304 1.00 88.75 94 VAL A CA 1
ATOM 785 C C . VAL A 1 94 ? 7.416 7.413 2.106 1.00 88.75 94 VAL A C 1
ATOM 787 O O . VAL A 1 94 ? 7.553 6.240 2.439 1.00 88.75 94 VAL A O 1
ATOM 790 N N . PHE A 1 95 ? 8.259 8.375 2.486 1.00 87.25 95 PHE A N 1
ATOM 791 C CA . PHE A 1 95 ? 9.412 8.120 3.355 1.00 87.25 95 PHE A CA 1
ATOM 792 C C . PHE A 1 95 ? 8.999 7.576 4.720 1.00 87.25 95 PHE A C 1
ATOM 794 O O . PHE A 1 95 ? 9.480 6.520 5.121 1.00 87.25 95 PHE A O 1
ATOM 801 N N . LYS A 1 96 ? 8.033 8.225 5.378 1.00 90.25 96 LYS A N 1
ATOM 802 C CA . LYS A 1 96 ? 7.487 7.744 6.652 1.00 90.25 96 LYS A CA 1
ATOM 803 C C . LYS A 1 96 ? 6.962 6.307 6.533 1.00 90.25 96 LYS A C 1
ATOM 805 O O . LYS A 1 96 ? 7.151 5.498 7.433 1.00 90.25 96 LYS A O 1
ATOM 810 N N . TYR A 1 97 ? 6.322 5.959 5.416 1.00 89.00 97 TYR A N 1
ATOM 811 C CA . TYR A 1 97 ? 5.848 4.592 5.195 1.00 89.00 97 TYR A CA 1
ATOM 812 C C . TYR A 1 97 ? 6.981 3.593 4.924 1.00 89.00 97 TYR A C 1
ATOM 814 O O . TYR A 1 97 ? 6.923 2.458 5.390 1.00 89.00 97 TYR A O 1
ATOM 822 N N . LEU A 1 98 ? 8.020 3.994 4.185 1.00 87.12 98 LEU A N 1
ATOM 823 C CA . LEU A 1 98 ? 9.208 3.168 3.953 1.00 87.12 98 LEU A CA 1
ATOM 824 C C . LEU A 1 98 ? 9.917 2.824 5.267 1.00 87.12 98 LEU A C 1
ATOM 826 O O . LEU A 1 98 ? 10.313 1.675 5.452 1.00 87.12 98 LEU A O 1
ATOM 830 N N . GLU A 1 99 ? 10.023 3.779 6.192 1.00 87.69 99 GLU A N 1
ATOM 831 C CA . GLU A 1 99 ? 10.559 3.538 7.537 1.00 87.69 99 GLU A CA 1
ATOM 832 C C . GLU A 1 99 ? 9.764 2.446 8.266 1.00 87.69 99 GLU A C 1
ATOM 834 O O . GLU A 1 99 ? 10.355 1.466 8.721 1.00 87.69 99 GLU A O 1
ATOM 839 N N . LEU A 1 100 ? 8.428 2.531 8.263 1.00 85.81 100 LEU A N 1
ATOM 840 C CA . LEU A 1 100 ? 7.564 1.502 8.858 1.00 85.81 100 LEU A CA 1
ATOM 841 C C . LEU A 1 100 ? 7.747 0.123 8.199 1.00 85.81 100 LEU A C 1
ATOM 843 O O . LEU A 1 100 ? 7.776 -0.899 8.887 1.00 85.81 100 LEU A O 1
ATOM 847 N N . ILE A 1 101 ? 7.910 0.066 6.871 1.00 82.62 101 ILE A N 1
ATOM 848 C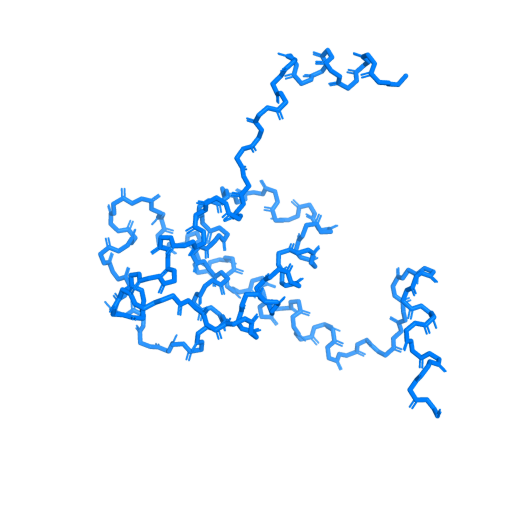 CA . ILE A 1 101 ? 8.202 -1.192 6.162 1.00 82.62 101 ILE A CA 1
ATOM 849 C C . ILE A 1 101 ? 9.527 -1.789 6.650 1.00 82.62 101 ILE A C 1
ATOM 851 O O . ILE A 1 101 ? 9.610 -2.998 6.883 1.00 82.62 101 ILE A O 1
ATOM 855 N N . HIS A 1 102 ? 10.569 -0.972 6.797 1.00 82.62 102 HIS A N 1
ATOM 856 C CA . HIS A 1 102 ? 11.874 -1.434 7.265 1.00 82.62 102 HIS A CA 1
ATOM 857 C C . HIS A 1 102 ? 11.835 -1.918 8.718 1.00 82.62 102 HIS A C 1
ATOM 859 O O . HIS A 1 102 ? 12.459 -2.934 9.040 1.00 82.62 102 HIS A O 1
ATOM 865 N N . GLU A 1 103 ? 11.067 -1.257 9.585 1.00 82.69 103 GLU A N 1
ATOM 866 C CA . GLU A 1 103 ? 10.831 -1.716 10.956 1.00 82.69 103 GLU A CA 1
ATOM 867 C C . GLU A 1 103 ? 10.105 -3.066 10.993 1.00 82.69 103 GLU A C 1
ATOM 869 O O . GLU A 1 103 ? 10.530 -3.972 11.716 1.00 82.69 103 GLU A O 1
ATOM 874 N N . LEU A 1 104 ? 9.074 -3.248 10.160 1.00 77.06 104 LEU A N 1
ATOM 875 C CA . LEU A 1 104 ? 8.353 -4.517 10.030 1.00 77.06 104 LEU A CA 1
ATOM 876 C C . LEU A 1 104 ? 9.256 -5.652 9.519 1.00 77.06 104 LEU A C 1
ATOM 878 O O . LEU A 1 104 ? 9.177 -6.787 9.989 1.00 77.06 104 LEU A O 1
ATOM 882 N N . GLN A 1 105 ? 10.137 -5.364 8.560 1.00 75.12 105 GLN A N 1
ATOM 883 C CA . GLN A 1 105 ? 11.116 -6.338 8.064 1.00 75.12 105 GLN A CA 1
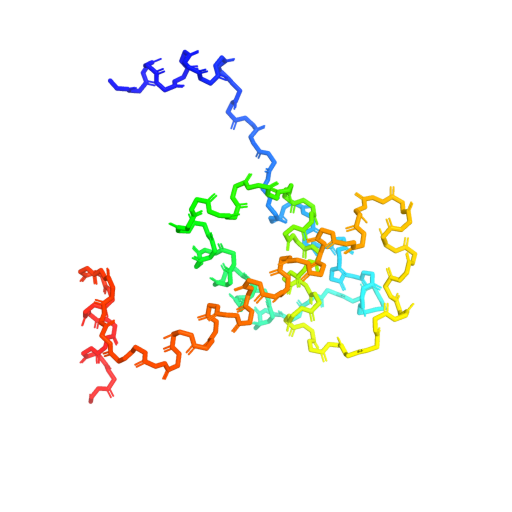ATOM 884 C C . GLN A 1 105 ? 12.117 -6.738 9.158 1.00 75.12 105 GLN A C 1
ATOM 886 O O . GLN A 1 105 ? 12.447 -7.918 9.288 1.00 75.12 105 GLN A O 1
ATOM 891 N N . ARG A 1 106 ? 12.574 -5.777 9.972 1.00 74.62 106 ARG A N 1
ATOM 892 C CA . ARG A 1 106 ? 13.450 -6.034 11.125 1.00 74.62 106 ARG A CA 1
ATOM 893 C C . ARG A 1 106 ? 12.768 -6.887 12.190 1.00 74.62 106 ARG A C 1
ATOM 895 O O . ARG A 1 106 ? 13.399 -7.801 12.708 1.00 74.62 106 ARG A O 1
ATOM 902 N N . SER A 1 107 ? 11.511 -6.606 12.525 1.00 67.12 107 SER A N 1
ATOM 903 C CA . SER A 1 107 ? 10.784 -7.362 13.552 1.00 67.12 107 SER A CA 1
ATOM 904 C C . SER A 1 107 ? 10.473 -8.792 13.104 1.00 67.12 107 SER A C 1
ATOM 906 O O . SER A 1 107 ? 10.637 -9.724 13.889 1.00 67.12 107 SER A O 1
ATOM 908 N N . ALA A 1 108 ? 10.139 -8.991 11.827 1.00 61.31 108 ALA A N 1
ATOM 909 C CA . ALA A 1 108 ? 9.941 -10.317 11.247 1.00 61.31 108 ALA A CA 1
ATOM 910 C C . ALA A 1 108 ? 11.224 -11.164 11.205 1.00 61.31 108 ALA A C 1
ATOM 912 O O . ALA A 1 108 ? 11.155 -12.374 11.377 1.00 61.31 108 ALA A O 1
ATOM 913 N N . ALA A 1 109 ? 12.396 -10.549 11.013 1.00 57.50 109 ALA A N 1
ATOM 914 C CA . ALA A 1 109 ? 13.678 -11.259 11.075 1.00 57.50 109 ALA A CA 1
ATOM 915 C C . ALA A 1 109 ? 14.046 -11.721 12.501 1.00 57.50 109 ALA A C 1
ATOM 917 O O . ALA A 1 109 ? 14.869 -12.619 12.663 1.00 57.50 109 ALA A O 1
ATOM 918 N N . VAL A 1 110 ? 13.449 -11.107 13.529 1.00 54.53 110 VAL A N 1
ATOM 919 C CA . VAL A 1 110 ? 13.678 -11.428 14.948 1.00 54.53 110 VAL A CA 1
ATOM 920 C C . VAL A 1 110 ? 12.640 -12.425 15.483 1.00 54.53 110 VAL A C 1
ATOM 922 O O . VAL A 1 110 ? 12.915 -13.139 16.445 1.00 54.53 110 VAL A O 1
ATOM 925 N N . GLN A 1 111 ? 11.45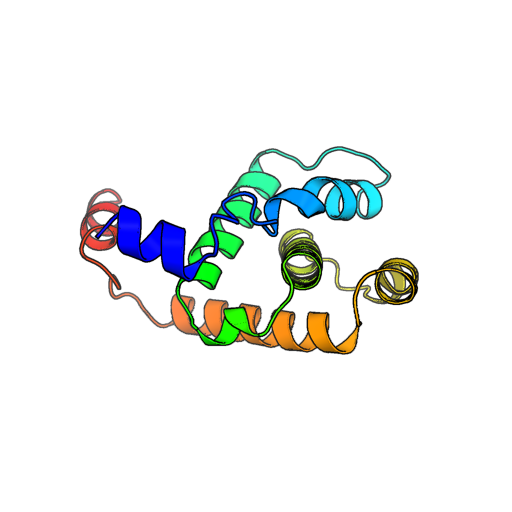8 -12.515 14.868 1.00 50.72 111 GLN A N 1
ATOM 926 C CA . GLN A 1 111 ? 10.385 -13.406 15.306 1.00 50.72 111 GLN A CA 1
ATOM 927 C C . GLN A 1 111 ? 10.391 -14.725 14.525 1.00 50.72 111 GLN A C 1
ATOM 929 O O . GLN A 1 111 ? 9.849 -14.826 13.432 1.00 50.72 111 GLN A O 1
ATOM 934 N N . SER A 1 112 ? 10.937 -15.772 15.146 1.00 55.16 112 SER A N 1
ATOM 935 C CA . SER A 1 112 ? 10.746 -17.176 14.747 1.00 55.16 112 SER A CA 1
ATOM 936 C C . SER A 1 112 ? 9.391 -17.757 15.187 1.00 55.16 112 SER A C 1
ATOM 938 O O . SER A 1 112 ? 9.178 -18.965 15.101 1.00 55.16 112 SER A O 1
ATOM 940 N N . VAL A 1 113 ? 8.485 -16.922 15.708 1.00 55.53 113 VAL A N 1
ATOM 941 C CA . VAL A 1 113 ? 7.243 -17.354 16.360 1.00 55.53 113 VAL A CA 1
ATOM 942 C C . VAL A 1 113 ? 6.047 -17.034 15.459 1.00 55.53 113 VAL A C 1
ATOM 944 O O . VAL A 1 113 ? 5.890 -15.873 15.075 1.00 55.53 113 VAL A O 1
ATOM 947 N N . PRO A 1 114 ? 5.189 -18.020 15.139 1.00 58.44 114 PRO A N 1
ATOM 948 C CA . PRO A 1 114 ? 4.005 -17.800 14.312 1.00 58.44 114 PRO A CA 1
ATOM 949 C C . PRO A 1 114 ? 3.034 -16.836 15.008 1.00 58.44 114 PRO A C 1
ATOM 951 O O . PRO A 1 114 ? 2.670 -17.036 16.168 1.00 58.44 114 PRO A O 1
ATOM 954 N N . GLN A 1 115 ? 2.607 -15.782 14.308 1.00 63.06 115 GLN A N 1
ATOM 955 C CA . GLN A 1 115 ? 1.755 -14.725 14.868 1.00 63.06 115 GLN A CA 1
ATOM 956 C C . GLN A 1 115 ? 0.259 -15.046 14.797 1.00 63.06 115 GLN A C 1
ATOM 958 O O . GLN A 1 115 ? -0.574 -14.297 15.309 1.00 63.06 115 GLN A O 1
ATOM 963 N N . ASN A 1 116 ? -0.116 -16.138 14.139 1.00 59.94 116 ASN A N 1
ATOM 964 C CA . ASN A 1 116 ? -1.496 -16.589 14.047 1.00 59.94 116 ASN A CA 1
ATOM 965 C C . ASN A 1 116 ? -1.563 -18.110 13.810 1.00 59.94 116 ASN A C 1
ATOM 967 O O . ASN A 1 116 ? -0.581 -18.714 13.379 1.00 59.94 116 ASN A O 1
ATOM 971 N N . PRO A 1 117 ? -2.721 -18.748 14.071 1.00 64.62 117 PRO A N 1
ATOM 972 C CA . PRO A 1 117 ? -2.879 -20.199 13.931 1.00 64.62 117 PRO A CA 1
ATOM 973 C C . PRO A 1 117 ? -2.646 -20.730 12.510 1.00 64.62 117 PRO A C 1
ATOM 975 O O . PRO A 1 117 ? -2.369 -21.911 12.343 1.00 64.62 117 PRO A O 1
ATOM 978 N N . ILE A 1 118 ? -2.766 -19.869 11.493 1.00 64.81 118 ILE A N 1
ATOM 979 C CA . ILE A 1 118 ? -2.534 -20.217 10.085 1.00 64.81 118 ILE A CA 1
ATOM 980 C C . ILE A 1 118 ? -1.029 -20.368 9.825 1.00 64.81 118 ILE A C 1
ATOM 982 O O . ILE A 1 118 ? -0.609 -21.358 9.237 1.00 64.81 118 ILE A O 1
ATOM 986 N N . GLU A 1 119 ? -0.211 -19.448 10.343 1.00 62.38 119 GLU A N 1
ATOM 987 C CA . GLU A 1 119 ? 1.252 -19.472 10.202 1.00 62.38 119 GLU A CA 1
ATOM 988 C C . GLU A 1 119 ? 1.913 -20.680 10.887 1.00 62.38 119 GLU A C 1
ATOM 990 O O . GLU A 1 119 ? 3.006 -21.078 10.503 1.00 62.38 119 GLU A O 1
ATOM 995 N N . VAL A 1 120 ? 1.254 -21.316 11.862 1.00 64.12 120 VAL A N 1
ATOM 996 C CA . VAL A 1 120 ? 1.751 -22.551 12.506 1.00 64.12 120 VAL A CA 1
ATOM 997 C C . VAL A 1 120 ? 1.876 -23.706 11.499 1.00 64.12 120 VAL A C 1
ATOM 999 O O . VAL A 1 120 ? 2.793 -24.525 11.607 1.00 64.12 120 VAL A O 1
ATOM 1002 N N . LEU A 1 121 ? 0.973 -23.768 10.514 1.00 59.53 121 LEU A N 1
ATOM 1003 C CA . LEU A 1 121 ? 0.947 -24.830 9.504 1.00 59.53 121 LEU A CA 1
ATOM 1004 C C . LEU A 1 121 ? 2.035 -24.636 8.437 1.00 59.53 121 LEU A C 1
ATOM 1006 O O . LEU A 1 121 ? 2.662 -25.607 8.029 1.00 59.53 121 LEU A O 1
ATOM 1010 N N . ASP A 1 122 ? 2.326 -23.393 8.047 1.00 56.19 122 ASP A N 1
ATOM 1011 C CA . ASP A 1 122 ? 3.383 -23.096 7.066 1.00 56.19 122 ASP A CA 1
ATOM 1012 C C . ASP A 1 122 ? 4.791 -23.401 7.607 1.00 56.19 122 ASP A C 1
ATOM 1014 O O . ASP A 1 122 ? 5.666 -23.842 6.862 1.00 56.19 122 ASP A O 1
ATOM 1018 N N . VAL A 1 123 ? 5.016 -23.227 8.917 1.00 55.34 123 VAL A N 1
ATOM 1019 C CA . VAL A 1 123 ? 6.313 -23.514 9.565 1.00 55.34 123 VAL A CA 1
ATOM 1020 C C . VAL A 1 123 ? 6.588 -25.021 9.657 1.00 55.34 123 VAL A C 1
ATOM 1022 O O . VAL A 1 123 ? 7.743 -25.441 9.660 1.00 55.34 123 VAL A O 1
ATOM 1025 N N . SER A 1 124 ? 5.544 -25.851 9.707 1.00 52.19 124 SER A N 1
ATOM 1026 C CA . SER A 1 124 ? 5.675 -27.301 9.897 1.00 52.19 124 SER A CA 1
ATOM 1027 C C . SER A 1 124 ? 5.820 -28.100 8.592 1.00 52.19 124 SER A C 1
ATOM 1029 O O . SER A 1 124 ? 6.187 -29.270 8.644 1.00 52.19 124 SER A O 1
ATOM 1031 N N . CYS A 1 125 ? 5.611 -27.486 7.421 1.00 50.09 125 CYS A N 1
ATOM 1032 C CA . CYS A 1 125 ? 5.715 -28.156 6.114 1.00 50.09 125 CYS A CA 1
ATOM 1033 C C . CYS A 1 125 ? 7.080 -28.016 5.409 1.00 50.09 125 CYS A C 1
ATOM 1035 O O . CYS A 1 125 ? 7.238 -28.520 4.300 1.00 50.09 125 CYS A O 1
ATOM 1037 N N . LEU A 1 126 ? 8.062 -27.354 6.027 1.00 46.66 126 LEU A N 1
ATOM 1038 C CA . LEU A 1 126 ? 9.430 -27.207 5.497 1.00 46.66 126 LEU A CA 1
ATO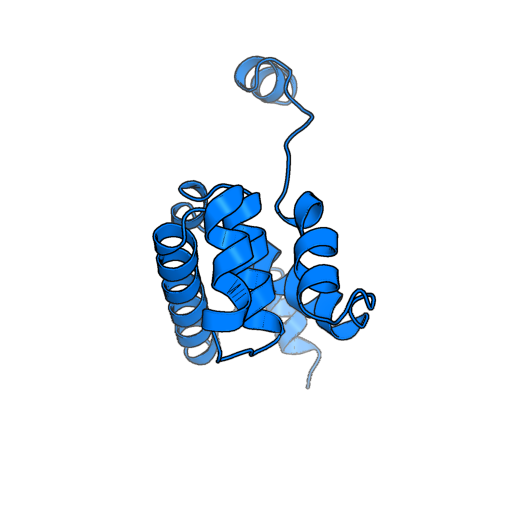M 1039 C C . LEU A 1 126 ? 10.455 -28.130 6.191 1.00 46.66 126 LEU A C 1
ATOM 1041 O O . LEU A 1 126 ? 11.655 -27.866 6.122 1.00 46.66 126 LEU A O 1
ATOM 1045 N N . SER A 1 127 ? 9.984 -29.179 6.877 1.00 40.66 127 SER A N 1
ATOM 1046 C CA . SER A 1 127 ? 10.818 -30.218 7.512 1.00 40.66 127 SER A CA 1
ATOM 1047 C C . SER A 1 127 ? 11.017 -31.427 6.605 1.00 40.66 127 SER A C 1
ATOM 1049 O O . SER A 1 127 ? 10.017 -31.850 5.983 1.00 40.66 127 SER A O 1
#

Secondary structure (DSSP, 8-state):
-HHHHHHHTTT------GGGGHHHHHHHHTTTPPPPHHHHHHHHHHHHHHTT-SGGGGS-HHHHHHHHHHHHHT---GGGGHHHHHHHS-HHHHHHHHHHHHHHHHHHHH--S-SSTTHHHHHHTT-

Radius of gyration: 16.82 Å; chains: 1; bounding box: 44×47×36 Å

=== Feature glossary ===
Each block in this record encodes a different view of the same protein. In brief:

Predicted aligned error. PAE(i, j) answers: if I align the predicted and true structures on residue i, how far off (in Å) do I expect residue j to be? A block-diagonal PAE matrix with low values on the blocks and high values off-diagonal is the signature of a multi-domain protein with confidently predicted domains but uncertain inter-domain orientation.

Contact-map, Ramachandran, and PAE plots. Plot images: a contact map (which residues are close in 3D, as an N×N binary image), a Ramachandran scatter (backbone torsion angles, revealing secondary-structure composition at a glance), and — for AlphaFold structures — a PAE heatmap (pairwise prediction confidence).

Backbone torsions (φ/ψ). φ (phi) and ψ (psi) are the two rotatable backbone dihedrals per residue: φ is the C(i-1)–N–Cα–C torsion, ψ is the N–Cα–C–N(i+1) torsion, both in degrees on (−180°, 180°]. α-helical residues cluster near (−60°, −45°); β-strand residues near (−120°, +130°). A Ramachandran plot is simply a scatter of (φ, ψ) for every residue.

Foldseek 3Di. A 3Di character summarizes, for each residue, the relative orientation of the Cα frame of its nearest spatial neighbor. Because it encodes fold topology rather than chemistry, 3Di alignments detect remote structural similarity that sequence alignment misses.

Radius of gyration, Cα contacts, bounding box. Three whole-structure scalars: the radius of gyration (RMS distance of Cα from centroid, in Å), the count of Cα–Cα contacts (pairs closer than 8 Å and separated by more than four residues in sequence — i.e. tertiary, not local, contacts), and the bounding-box dimensions. Together they distinguish compact globular folds from extended fibres or disordered chains.

Sequence. Sequence gives the chain of amino acids in standard one-letter code (A=alanine, C=cysteine, …, Y=tyrosine), read N→C. It is the only feature that is directly encoded by the gene; all structural features are derived from the folded form of this sequence.

mmCIF coordinates. Atomic coordinates in PDBx/mmCIF format — the same representation the Protein Data Bank distributes. Each line of the _atom_site loop places one backbone atom in Cartesian space (units: ångströms, origin: arbitrary).

Secondary structure (3-state, P-SEA). Three-state secondary structure (P-SEA) collapses the eight DSSP classes into helix (a), strand (b), and coil (c). P-SEA assigns these from Cα geometry alone — distances and angles — without requiring backbone oxygens, so it works on any Cα trace.

InterPro / GO / CATH / organism. Functional annotations link the protein to curated databases. InterPro entries identify conserved domains and families by matching the sequence against member-database signatures (Pfam, PROSITE, CDD, …). Gene Ontology (GO) terms describe molecular function, biological process, and cellular component in a controlled vocabulary. CATH places the structure in a hierarchical fold classification (Class/Architecture/Topology/Homologous-superfamily). The organism is the source species.

B-factor. B-factor (Debye–Waller factor) reflects atomic displacement in the crystal lattice. It is an experimental observable (units Å²), not a prediction; low values mean the atom is pinned down, high values mean it moves or is heterogeneous across the crystal.

Rendered structure images. Structure images are PyMOL renders from six orthogonal camera directions. Cartoon representation draws helices as coils and strands as arrows; sticks shows the backbone as bonds; surface shows the solvent-excluded envelope. Rainbow coloring maps sequence position to hue (blue→red, N→C); chain coloring assigns a distinct color per polypeptide.

Solvent-accessible surface area. Solvent-accessible surface area (SASA) is the area in Å² traced out by the centre of a 1.4 Å probe sphere (a water molecule) rolled over the protein's van der Waals surface (Shrake–Rupley / Lee–Richards construction). Buried residues have near-zero SASA; fully exposed residues can exceed 200 Å². The total SASA scales roughly with the number of surface residues.

Secondary structure (8-state, DSSP). The SS8 string is DSSP's per-residue secondary-structure call. α-helix (H) means an i→i+4 H-bond ladder; β-strand (E) means the residue participates in a β-sheet; 3₁₀ (G) and π (I) are tighter and wider helices; T/S are turns/bends; '-' is loop.

pLDDT. For AlphaFold models, the B-factor field carries pLDDT — the model's own estimate of local accuracy on a 0–100 scale. Regions with pLDDT<50 should be treated as essentially unmodeled; they often correspond to intrinsically disordered segments.

Nearest PDB structures. Nearest PDB neighbors are the top structural matches found by Foldseek when searching this structure against the entire Protein Data Bank. Each hit reports a TM-score (0 to 1; >0.5 almost always implies the same fold) and an E-value. These are *structural* homologs — they may share no detectable sequence similarity.